Protein AF-A0A1I8EAC6-F1 (afdb_monomer)

Solvent-accessible surface area (backbone atoms only — not comparable to full-atom values): 8210 Å² total; per-residue (Å²): 141,76,78,56,63,66,52,52,52,52,51,48,53,52,52,52,51,50,54,52,50,51,52,50,53,50,51,53,51,52,50,52,52,48,52,54,55,50,47,58,54,52,52,52,50,52,54,49,52,52,50,50,53,50,51,51,51,52,53,51,53,49,52,51,49,50,54,53,50,52,52,53,52,50,52,51,51,52,53,50,52,51,51,53,50,51,53,51,49,52,54,49,51,55,48,42,69,60,68,48,80,52,76,68,47,57,49,40,67,65,32,39,95,89,78,60,55,73,53,74,62,26,55,55,43,52,52,49,52,52,49,30,52,52,51,52,55,50,50,54,53,60,54,53,64,74,68,60,131

pLDDT: mean 88.07, std 12.66, range [34.78, 98.38]

Nearest PDB structures (foldseek):
  8otz-assembly1_F2  TM=3.534E-01  e=2.112E+00  Bos taurus
  8i7r-assembly1_B1  TM=4.310E-01  e=5.306E+00  Mus musculus
  8iyj-assembly1_C1  TM=3.614E-01  e=9.353E+00  Mus musculus

Structure (mmCIF, N/CA/C/O backbone):
data_AF-A0A1I8EAC6-F1
#
_entry.id   AF-A0A1I8EAC6-F1
#
loop_
_atom_site.group_PDB
_atom_site.id
_atom_site.type_symbol
_atom_site.label_atom_id
_atom_site.label_alt_id
_atom_site.label_comp_id
_atom_site.label_asym_id
_atom_site.label_entity_id
_atom_site.label_seq_id
_atom_site.pdbx_PDB_ins_code
_atom_site.Cartn_x
_atom_site.Cartn_y
_atom_site.Cartn_z
_atom_site.occupancy
_atom_site.B_iso_or_equiv
_atom_site.auth_seq_id
_atom_site.auth_comp_id
_atom_site.auth_asym_id
_atom_site.auth_atom_id
_atom_site.pdbx_PDB_model_num
ATOM 1 N N . MET A 1 1 ? 54.436 7.623 -86.447 1.00 52.41 1 MET A N 1
ATOM 2 C CA . MET A 1 1 ? 54.793 6.657 -85.391 1.00 52.41 1 MET A CA 1
ATOM 3 C C . MET A 1 1 ? 54.535 7.329 -84.058 1.00 52.41 1 MET A C 1
ATOM 5 O O . MET A 1 1 ? 55.409 8.031 -83.577 1.00 52.41 1 MET A O 1
ATOM 9 N N . ASP A 1 2 ? 53.331 7.180 -83.513 1.00 59.56 2 ASP A N 1
ATOM 10 C CA . ASP A 1 2 ? 53.024 7.648 -82.159 1.00 59.56 2 ASP A CA 1
ATOM 11 C C . ASP A 1 2 ? 52.336 6.510 -81.399 1.00 59.56 2 ASP A C 1
ATOM 13 O O . ASP A 1 2 ? 51.117 6.417 -81.287 1.00 59.56 2 ASP A O 1
ATOM 17 N N . TYR A 1 3 ? 53.157 5.534 -81.012 1.00 60.34 3 TYR A N 1
ATOM 18 C CA . TYR A 1 3 ? 52.725 4.321 -80.312 1.00 60.34 3 TYR A CA 1
ATOM 19 C C . TYR A 1 3 ? 52.552 4.549 -78.801 1.00 60.34 3 TYR A C 1
ATOM 21 O O . TYR A 1 3 ? 52.011 3.693 -78.105 1.00 60.34 3 TYR A O 1
ATOM 29 N N . VAL A 1 4 ? 53.002 5.696 -78.284 1.00 68.62 4 VAL A N 1
ATOM 30 C CA . VAL A 1 4 ? 53.105 5.966 -76.844 1.00 68.62 4 VAL A CA 1
ATOM 31 C C . VAL A 1 4 ? 51.802 6.544 -76.292 1.00 68.62 4 VAL A C 1
ATOM 33 O O . VAL A 1 4 ? 51.333 6.099 -75.246 1.00 68.62 4 VAL A O 1
ATOM 36 N N . ALA A 1 5 ? 51.158 7.464 -77.014 1.00 73.00 5 ALA A N 1
ATOM 37 C CA . ALA A 1 5 ? 49.899 8.092 -76.604 1.00 73.00 5 ALA A CA 1
ATOM 38 C C . ALA A 1 5 ? 48.757 7.104 -76.250 1.00 73.00 5 ALA A C 1
ATOM 40 O O . ALA A 1 5 ? 48.173 7.239 -75.169 1.00 73.00 5 ALA A O 1
ATOM 41 N N . PRO A 1 6 ? 48.439 6.074 -77.065 1.00 73.50 6 PRO A N 1
ATOM 42 C CA . PRO A 1 6 ? 47.396 5.109 -76.704 1.00 73.50 6 PRO A CA 1
ATOM 43 C C . PRO A 1 6 ? 47.772 4.241 -75.493 1.00 73.50 6 PRO A C 1
ATOM 45 O O . PRO A 1 6 ? 46.891 3.819 -74.742 1.00 73.50 6 PRO A O 1
ATOM 48 N N . MET A 1 7 ? 49.065 3.999 -75.262 1.00 67.94 7 MET A N 1
ATOM 49 C CA . MET A 1 7 ? 49.547 3.229 -74.114 1.00 67.94 7 MET A CA 1
ATOM 50 C C . MET A 1 7 ? 49.450 4.040 -72.816 1.00 67.94 7 MET A C 1
ATOM 52 O O . MET A 1 7 ? 48.970 3.523 -71.810 1.00 67.94 7 MET A O 1
ATOM 56 N N . VAL A 1 8 ? 49.810 5.326 -72.857 1.00 73.81 8 VAL A N 1
ATOM 57 C CA . VAL A 1 8 ? 49.672 6.263 -71.729 1.00 73.81 8 VAL A CA 1
ATOM 58 C C . VAL A 1 8 ? 48.203 6.467 -71.358 1.00 73.81 8 VAL A C 1
ATOM 60 O O . VAL A 1 8 ? 47.866 6.412 -70.179 1.00 73.81 8 VAL A O 1
ATOM 63 N N . ASN A 1 9 ? 47.310 6.612 -72.342 1.00 75.06 9 ASN A N 1
ATOM 64 C CA . ASN A 1 9 ? 45.875 6.747 -72.082 1.00 75.06 9 ASN A CA 1
ATOM 65 C C . ASN A 1 9 ? 45.284 5.476 -71.445 1.00 75.06 9 ASN A C 1
ATOM 67 O O . ASN A 1 9 ? 44.533 5.544 -70.475 1.00 75.06 9 ASN A O 1
ATOM 71 N N . LYS A 1 10 ? 45.680 4.294 -71.936 1.00 70.81 10 LYS A N 1
ATOM 72 C CA . LYS A 1 10 ? 45.260 3.013 -71.353 1.00 70.81 10 LYS A CA 1
ATOM 73 C C . LYS A 1 10 ? 45.753 2.857 -69.910 1.00 70.81 10 LYS A C 1
ATOM 75 O O . LYS A 1 10 ? 44.978 2.447 -69.052 1.00 70.81 10 LYS A O 1
ATOM 80 N N . ILE A 1 11 ? 47.006 3.221 -69.627 1.00 74.25 11 ILE A N 1
ATOM 81 C CA . ILE A 1 11 ? 47.567 3.217 -68.267 1.00 74.25 11 ILE A CA 1
ATOM 82 C C . ILE A 1 11 ? 46.808 4.200 -67.359 1.00 74.25 11 ILE A C 1
ATOM 84 O O . ILE A 1 11 ? 46.436 3.819 -66.253 1.00 74.25 11 ILE A O 1
ATOM 88 N N . GLY A 1 12 ? 46.506 5.413 -67.833 1.00 78.50 12 GLY A N 1
ATOM 89 C CA . GLY A 1 12 ? 45.726 6.412 -67.092 1.00 78.50 12 GLY A CA 1
ATOM 90 C C . GLY A 1 12 ? 44.334 5.915 -66.692 1.00 78.50 12 GLY A C 1
ATOM 91 O O . GLY A 1 12 ? 43.986 5.961 -65.516 1.00 78.50 12 GLY A O 1
ATOM 92 N N . ILE A 1 13 ? 43.587 5.328 -67.634 1.00 77.00 13 ILE A N 1
ATOM 93 C CA . ILE A 1 13 ? 42.250 4.762 -67.376 1.00 77.00 13 ILE A CA 1
ATOM 94 C C . ILE A 1 13 ? 42.308 3.636 -66.331 1.00 77.00 13 ILE A C 1
ATOM 96 O O . ILE A 1 13 ? 41.446 3.544 -65.456 1.00 77.00 13 ILE A O 1
ATOM 100 N N . HIS A 1 14 ? 43.327 2.773 -66.391 1.00 79.69 14 HIS A N 1
ATOM 101 C CA . HIS A 1 14 ? 43.493 1.706 -65.403 1.00 79.69 14 HIS A CA 1
ATOM 102 C C . HIS A 1 14 ? 43.847 2.246 -64.008 1.00 79.69 14 HIS A C 1
ATOM 104 O O . HIS A 1 14 ? 43.336 1.722 -63.019 1.00 79.69 14 HIS A O 1
ATOM 110 N N . ILE A 1 15 ? 44.668 3.297 -63.918 1.00 85.88 15 ILE A N 1
ATOM 111 C CA . ILE A 1 15 ? 45.020 3.948 -62.646 1.00 85.88 15 ILE A CA 1
ATOM 112 C C . ILE A 1 15 ? 43.799 4.645 -62.032 1.00 85.88 15 ILE A C 1
ATOM 114 O O . ILE A 1 15 ? 43.536 4.475 -60.843 1.00 85.88 15 ILE A O 1
ATOM 118 N N . GLU A 1 16 ? 43.013 5.376 -62.824 1.00 85.81 16 GLU A N 1
ATOM 119 C CA . GLU A 1 16 ? 41.773 6.007 -62.353 1.00 85.81 16 GLU A CA 1
ATOM 120 C C . GLU A 1 16 ? 40.760 4.967 -61.862 1.00 85.81 16 GLU A C 1
ATOM 122 O O . GLU A 1 16 ? 40.180 5.123 -60.786 1.00 85.81 16 GLU A O 1
ATOM 127 N N . GLY A 1 17 ? 40.595 3.867 -62.604 1.00 86.88 17 GLY A N 1
ATOM 128 C CA . GLY A 1 17 ? 39.752 2.747 -62.191 1.00 86.88 17 GLY A CA 1
ATOM 129 C C . GLY A 1 17 ? 40.206 2.117 -60.871 1.00 86.88 17 GLY A C 1
ATOM 130 O O . GLY A 1 17 ? 39.375 1.854 -60.001 1.00 86.88 17 GLY A O 1
ATOM 131 N N . ALA A 1 18 ? 41.516 1.929 -60.687 1.00 90.00 18 ALA A N 1
ATOM 132 C CA . ALA A 1 18 ? 42.087 1.396 -59.451 1.00 90.00 18 ALA A CA 1
ATOM 133 C C . ALA A 1 18 ? 41.862 2.337 -58.254 1.00 90.00 18 ALA A C 1
ATOM 135 O O . ALA A 1 18 ? 41.398 1.893 -57.206 1.00 90.00 18 ALA A O 1
ATOM 136 N N . LEU A 1 19 ? 42.095 3.643 -58.420 1.00 92.44 19 LEU A N 1
ATOM 137 C CA . LEU A 1 19 ? 41.866 4.646 -57.371 1.00 92.44 19 LEU A CA 1
ATOM 138 C C . LEU A 1 19 ? 40.388 4.738 -56.966 1.00 92.44 19 LEU A C 1
ATOM 140 O O . LEU A 1 19 ? 40.068 4.867 -55.782 1.00 92.44 19 LEU A O 1
ATOM 144 N N . MET A 1 20 ? 39.472 4.652 -57.933 1.00 94.00 20 MET A N 1
ATOM 145 C CA . MET A 1 20 ? 38.034 4.639 -57.656 1.00 94.00 20 MET A CA 1
ATOM 146 C C . MET A 1 20 ? 37.618 3.382 -56.895 1.00 94.00 20 MET A C 1
ATOM 148 O O . MET A 1 20 ? 36.823 3.477 -55.957 1.00 94.00 20 MET A O 1
ATOM 152 N N . TYR A 1 21 ? 38.177 2.226 -57.256 1.00 95.00 21 TYR A N 1
ATOM 153 C CA . TYR A 1 21 ? 37.951 0.977 -56.537 1.00 95.00 21 TYR A CA 1
ATOM 154 C C . TYR A 1 21 ? 38.460 1.061 -55.089 1.00 95.00 21 TYR A C 1
ATOM 156 O O . TYR A 1 21 ? 37.701 0.783 -54.160 1.00 95.00 21 TYR A O 1
ATOM 164 N N . GLU A 1 22 ? 39.686 1.544 -54.868 1.00 95.56 22 GLU A N 1
ATOM 165 C CA . GLU A 1 22 ? 40.243 1.738 -53.521 1.00 95.56 22 GLU A CA 1
ATOM 166 C C . GLU A 1 22 ? 39.403 2.710 -52.678 1.00 95.56 22 GLU A C 1
ATOM 168 O O . GLU A 1 22 ? 39.138 2.465 -51.496 1.00 95.56 22 GLU A O 1
ATOM 173 N N . LEU A 1 23 ? 38.927 3.809 -53.275 1.00 95.81 23 LEU A N 1
ATOM 174 C CA . LEU A 1 23 ? 38.049 4.760 -52.595 1.00 95.81 23 LEU A CA 1
ATOM 175 C C . LEU A 1 23 ? 36.709 4.120 -52.211 1.00 95.81 23 LEU A C 1
ATOM 177 O O . LEU A 1 23 ? 36.207 4.357 -51.106 1.00 95.81 23 LEU A O 1
ATOM 181 N N . GLN A 1 24 ? 36.118 3.323 -53.104 1.00 94.94 24 GLN A N 1
ATOM 182 C CA . GLN A 1 24 ? 34.888 2.582 -52.828 1.00 94.94 24 GLN A CA 1
ATOM 183 C C . GLN A 1 24 ? 35.094 1.573 -51.699 1.00 94.94 24 GLN A C 1
ATOM 185 O O . GLN A 1 24 ? 34.296 1.541 -50.761 1.00 94.94 24 GLN A O 1
ATOM 190 N N . GLU A 1 25 ? 36.184 0.810 -51.731 1.00 97.00 25 GLU A N 1
ATOM 191 C CA . GLU A 1 25 ? 36.519 -0.158 -50.691 1.00 97.00 25 GLU A CA 1
ATOM 192 C C . GLU A 1 25 ? 36.707 0.529 -49.332 1.00 97.00 25 GLU A C 1
ATOM 194 O O . GLU A 1 25 ? 36.124 0.109 -48.325 1.00 97.00 25 GLU A O 1
ATOM 199 N N . ARG A 1 26 ? 37.414 1.664 -49.301 1.00 96.44 26 ARG A N 1
ATOM 200 C CA . ARG A 1 26 ? 37.597 2.465 -48.084 1.00 96.44 26 ARG A CA 1
ATOM 201 C C . ARG A 1 26 ? 36.275 3.009 -47.543 1.00 96.44 26 ARG A C 1
ATOM 203 O O . ARG A 1 26 ? 36.056 2.957 -46.333 1.00 96.44 26 ARG A O 1
ATOM 210 N N . LYS A 1 27 ? 35.377 3.492 -48.409 1.00 96.56 27 LYS A N 1
ATOM 211 C CA . LYS A 1 27 ? 34.028 3.940 -48.014 1.00 96.56 27 LYS A CA 1
ATOM 212 C C . LYS A 1 27 ? 33.200 2.799 -47.431 1.00 96.56 27 LYS A C 1
ATOM 214 O O . LYS A 1 27 ? 32.573 2.972 -46.388 1.00 96.56 27 LYS A O 1
ATOM 219 N N . VAL A 1 28 ? 33.215 1.627 -48.066 1.00 97.31 28 VAL A N 1
ATOM 220 C CA . VAL A 1 28 ? 32.502 0.441 -47.570 1.00 97.31 28 VAL A CA 1
ATOM 221 C C . VAL A 1 28 ? 33.051 0.014 -46.211 1.00 97.31 28 VAL A C 1
ATOM 223 O O . VAL A 1 28 ? 32.269 -0.273 -45.304 1.00 97.31 28 VAL A O 1
ATOM 226 N N . LYS A 1 29 ? 34.376 0.010 -46.036 1.00 97.44 29 LYS A N 1
ATOM 227 C CA . LYS A 1 29 ? 35.015 -0.313 -44.756 1.00 97.44 29 LYS A CA 1
ATOM 228 C C . LYS A 1 29 ? 34.607 0.671 -43.658 1.00 97.44 29 LYS A C 1
ATOM 230 O O . LYS A 1 29 ? 34.136 0.230 -42.612 1.00 97.44 29 LYS A O 1
ATOM 235 N N . ALA A 1 30 ? 34.693 1.975 -43.924 1.00 96.62 30 ALA A N 1
ATOM 236 C CA . ALA A 1 30 ? 34.298 3.014 -42.973 1.00 96.62 30 ALA A CA 1
ATOM 237 C C . ALA A 1 30 ? 32.816 2.900 -42.575 1.00 96.62 30 ALA A C 1
ATOM 239 O O . ALA A 1 30 ? 32.485 2.932 -41.392 1.00 96.62 30 ALA A O 1
ATOM 240 N N . ASN A 1 31 ? 31.919 2.672 -43.540 1.00 97.12 31 ASN A N 1
ATOM 241 C CA . ASN A 1 31 ? 30.497 2.478 -43.251 1.00 97.12 31 ASN A CA 1
ATOM 242 C C . ASN A 1 31 ? 30.233 1.210 -42.428 1.00 97.12 31 ASN A C 1
ATOM 244 O O . ASN A 1 31 ? 29.376 1.221 -41.546 1.00 97.12 31 ASN A O 1
ATOM 248 N N . ARG A 1 32 ? 30.963 0.113 -42.673 1.00 97.50 32 ARG A N 1
ATOM 249 C CA . ARG A 1 32 ? 30.849 -1.109 -41.858 1.00 97.50 32 ARG A CA 1
ATOM 250 C C . ARG A 1 32 ? 31.302 -0.873 -40.419 1.00 97.50 32 ARG A C 1
ATOM 252 O O . ARG A 1 32 ? 30.666 -1.387 -39.504 1.00 97.50 32 ARG A O 1
ATOM 259 N N . GLU A 1 33 ? 32.379 -0.123 -40.213 1.00 97.12 33 GLU A N 1
ATOM 260 C CA . GLU A 1 33 ? 32.854 0.252 -38.876 1.00 97.12 33 GLU A CA 1
ATOM 261 C C . GLU A 1 33 ? 31.843 1.157 -38.162 1.00 97.12 33 GLU A C 1
ATOM 263 O O . GLU A 1 33 ? 31.487 0.884 -37.015 1.00 97.12 33 GLU A O 1
ATOM 268 N N . TYR A 1 34 ? 31.286 2.145 -38.868 1.00 97.38 34 TYR A N 1
ATOM 269 C CA . TYR A 1 34 ? 30.214 2.994 -38.350 1.00 97.38 34 TYR A CA 1
ATOM 270 C C . TYR A 1 34 ? 28.985 2.180 -37.929 1.00 97.38 34 TYR A C 1
ATOM 272 O O . TYR A 1 34 ? 28.509 2.327 -36.808 1.00 97.38 34 TYR A O 1
ATOM 280 N N . LEU A 1 35 ? 28.497 1.275 -38.784 1.00 97.69 35 LEU A N 1
ATOM 281 C CA . LEU A 1 35 ? 27.332 0.441 -38.470 1.00 97.69 35 LEU A CA 1
ATOM 282 C C . LEU A 1 35 ? 27.577 -0.469 -37.263 1.00 97.69 35 LEU A C 1
ATOM 284 O O . LEU A 1 35 ? 26.668 -0.674 -36.462 1.00 97.69 35 LEU A O 1
ATOM 288 N N . LYS A 1 36 ? 28.798 -0.995 -37.099 1.00 97.44 36 LYS A N 1
ATOM 289 C CA . LYS A 1 36 ? 29.167 -1.771 -35.906 1.00 97.44 36 LYS A CA 1
ATOM 290 C C . LYS A 1 36 ? 29.103 -0.915 -34.644 1.00 97.44 36 LYS A C 1
ATOM 292 O O . LYS A 1 36 ? 28.495 -1.340 -33.669 1.00 97.44 36 LYS A O 1
ATOM 297 N N . ALA A 1 37 ? 29.688 0.282 -34.669 1.00 96.56 37 ALA A N 1
ATOM 298 C CA . ALA A 1 37 ? 29.656 1.195 -33.529 1.00 96.56 37 ALA A CA 1
ATOM 299 C C . ALA A 1 37 ? 28.224 1.648 -33.202 1.00 96.56 37 ALA A C 1
ATOM 301 O O . ALA A 1 37 ? 27.813 1.621 -32.045 1.00 96.56 37 ALA A O 1
ATOM 302 N N . PHE A 1 38 ? 27.437 1.991 -34.223 1.00 97.31 38 PHE A N 1
ATOM 303 C CA . PHE A 1 38 ? 26.043 2.391 -34.058 1.00 97.31 38 PHE A CA 1
ATOM 304 C C . PHE A 1 38 ? 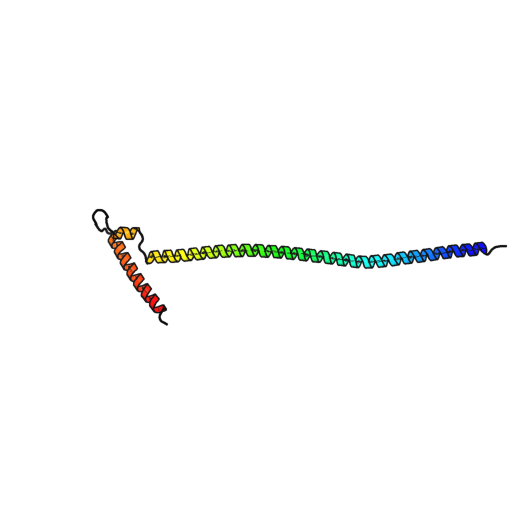25.191 1.270 -33.457 1.00 97.31 38 PHE A C 1
ATOM 306 O O . PHE A 1 38 ? 24.353 1.530 -32.598 1.00 97.31 38 PHE A O 1
ATOM 313 N N . ARG A 1 39 ? 25.437 0.015 -33.851 1.00 98.06 39 ARG A N 1
ATOM 314 C CA . ARG A 1 39 ? 24.741 -1.138 -33.275 1.00 98.06 39 ARG A CA 1
ATOM 315 C C . ARG A 1 39 ? 24.993 -1.269 -31.773 1.00 98.06 39 ARG A C 1
ATOM 317 O O . ARG A 1 39 ? 24.036 -1.448 -31.039 1.00 98.06 39 ARG A O 1
ATOM 324 N N . LEU A 1 40 ? 26.230 -1.077 -31.310 1.00 97.62 40 LEU A N 1
ATOM 325 C CA . LEU A 1 40 ? 26.538 -1.095 -29.873 1.00 97.62 40 LEU A CA 1
ATOM 326 C C . LEU A 1 40 ? 25.756 -0.024 -29.101 1.00 97.62 40 LEU A C 1
ATOM 328 O O . LEU A 1 40 ? 25.252 -0.286 -28.012 1.00 97.62 40 LEU A O 1
ATOM 332 N N . VAL A 1 41 ? 25.630 1.176 -29.673 1.00 97.81 41 VAL A N 1
ATOM 333 C CA . VAL A 1 41 ? 24.833 2.255 -29.072 1.00 97.81 41 VAL A CA 1
ATOM 334 C C . VAL A 1 41 ? 23.349 1.890 -29.059 1.00 97.81 41 VAL A C 1
ATOM 336 O O . VAL A 1 41 ? 22.686 2.080 -28.044 1.00 97.81 41 VAL A O 1
ATOM 339 N N . SER A 1 42 ? 22.831 1.339 -30.159 1.00 97.75 42 SER A N 1
ATOM 340 C CA . SER A 1 42 ? 21.442 0.879 -30.251 1.00 97.75 42 SER A CA 1
ATOM 341 C C . SER A 1 42 ? 21.128 -0.185 -29.199 1.00 97.75 42 SER A C 1
ATOM 343 O O . SER A 1 42 ? 20.111 -0.076 -28.517 1.00 97.75 42 SER A O 1
ATOM 345 N N . ASP A 1 43 ? 22.004 -1.175 -29.043 1.00 98.25 43 ASP A N 1
ATOM 346 C CA . ASP A 1 43 ? 21.839 -2.261 -28.075 1.00 98.25 43 ASP A CA 1
ATOM 347 C C . ASP A 1 43 ? 21.835 -1.700 -26.639 1.00 98.25 43 ASP A C 1
ATOM 349 O O . ASP A 1 43 ? 20.945 -2.008 -25.849 1.00 98.25 43 ASP A O 1
ATOM 353 N N . LEU A 1 44 ? 22.746 -0.768 -26.322 1.00 98.00 44 LEU A N 1
ATOM 354 C CA . LEU A 1 44 ? 22.788 -0.105 -25.013 1.00 98.00 44 LEU A CA 1
ATOM 355 C C . LEU A 1 44 ? 21.511 0.697 -24.716 1.00 98.00 44 LEU A C 1
ATOM 357 O O . LEU A 1 44 ? 21.010 0.684 -23.590 1.00 98.00 44 LEU A O 1
ATOM 361 N N . VAL A 1 45 ? 20.978 1.407 -25.714 1.00 98.25 45 VAL A N 1
ATOM 362 C CA . VAL A 1 45 ? 19.726 2.164 -25.571 1.00 98.25 45 VAL A CA 1
ATOM 363 C C . VAL A 1 45 ? 18.548 1.216 -25.346 1.00 98.25 45 VAL A C 1
ATOM 365 O O . VAL A 1 45 ? 17.718 1.486 -24.478 1.00 98.25 45 VAL A O 1
ATOM 368 N N . GLN A 1 46 ? 18.480 0.098 -26.070 1.00 98.25 46 GLN A N 1
ATOM 369 C CA . GLN A 1 46 ? 17.435 -0.912 -25.877 1.00 98.25 46 GLN A CA 1
ATOM 370 C C . GLN A 1 46 ? 17.492 -1.527 -24.474 1.00 98.25 46 GLN A C 1
ATOM 372 O O . GLN A 1 46 ? 16.461 -1.603 -23.802 1.00 98.25 46 GLN A O 1
ATOM 377 N N . ASP A 1 47 ? 18.685 -1.872 -23.992 1.00 98.38 47 ASP A N 1
ATOM 378 C CA . ASP A 1 47 ? 18.890 -2.385 -22.636 1.00 98.38 47 ASP A CA 1
ATOM 379 C C . ASP A 1 47 ? 18.474 -1.370 -21.568 1.00 98.38 47 ASP A C 1
ATOM 381 O O . ASP A 1 47 ? 17.843 -1.721 -20.565 1.00 98.38 47 ASP A O 1
ATOM 385 N N . PHE A 1 48 ? 18.799 -0.093 -21.775 1.00 98.12 48 PHE A N 1
ATOM 386 C CA . PHE A 1 48 ? 18.392 0.973 -20.869 1.00 98.12 48 PHE A CA 1
ATOM 387 C C . PHE A 1 48 ? 16.869 1.121 -20.819 1.00 98.12 48 PHE A C 1
ATOM 389 O O . PHE A 1 48 ? 16.293 1.158 -19.730 1.00 98.12 48 PHE A O 1
ATOM 396 N N . VAL A 1 49 ? 16.202 1.137 -21.976 1.00 98.06 49 VAL A N 1
ATOM 397 C CA . VAL A 1 49 ? 14.735 1.192 -22.056 1.00 98.06 49 VAL A CA 1
ATOM 398 C C . VAL A 1 49 ? 14.113 0.000 -21.330 1.00 98.06 49 VAL A C 1
ATOM 400 O O . VAL A 1 49 ? 13.215 0.193 -20.509 1.00 98.06 49 VAL A O 1
ATOM 403 N N . ALA A 1 50 ? 14.625 -1.214 -21.546 1.00 98.31 50 ALA A N 1
ATOM 404 C CA . ALA A 1 50 ? 14.139 -2.410 -20.863 1.00 98.31 50 ALA A CA 1
ATOM 405 C C . ALA A 1 50 ? 14.264 -2.292 -19.333 1.00 98.31 50 ALA A C 1
ATOM 407 O O . ALA A 1 50 ? 13.311 -2.586 -18.607 1.00 98.31 50 ALA A O 1
ATOM 408 N N . LYS A 1 51 ? 15.402 -1.795 -18.830 1.00 98.19 51 LYS A N 1
ATOM 409 C CA . LYS A 1 51 ? 15.613 -1.557 -17.392 1.00 98.19 51 LYS A CA 1
ATOM 410 C C . LYS A 1 51 ? 14.656 -0.504 -16.832 1.00 98.19 51 LYS A C 1
ATOM 412 O O . LYS A 1 51 ? 14.101 -0.709 -15.756 1.00 98.19 51 LYS A O 1
ATOM 417 N N . VAL A 1 52 ? 14.426 0.600 -17.545 1.00 98.38 52 VAL A N 1
ATOM 418 C CA . VAL A 1 52 ? 13.475 1.644 -17.122 1.00 98.38 52 VAL A CA 1
ATOM 419 C C . VAL A 1 52 ? 12.049 1.096 -17.068 1.00 98.38 52 VAL A C 1
ATOM 421 O O . VAL A 1 52 ? 11.334 1.355 -16.100 1.00 98.38 52 VAL A O 1
ATOM 424 N N . MET A 1 53 ? 11.639 0.289 -18.050 1.00 98.19 53 MET A N 1
ATOM 425 C CA . MET A 1 53 ? 10.320 -0.353 -18.045 1.00 98.19 53 MET A CA 1
ATOM 426 C C . MET A 1 53 ? 10.161 -1.324 -16.869 1.00 98.19 53 MET A C 1
ATOM 428 O O . MET A 1 53 ? 9.126 -1.307 -16.201 1.00 98.19 53 MET A O 1
ATOM 432 N N . GLN A 1 54 ? 11.191 -2.121 -16.564 1.00 98.31 54 GLN A N 1
ATOM 433 C CA . GLN A 1 54 ? 11.196 -2.997 -15.388 1.00 98.31 54 GLN A CA 1
ATOM 434 C C . GLN A 1 54 ? 11.095 -2.203 -14.083 1.00 98.31 54 GLN A C 1
ATOM 436 O O . GLN A 1 54 ? 10.278 -2.539 -13.227 1.00 98.31 54 GLN A O 1
ATOM 441 N N . LEU A 1 55 ? 11.872 -1.126 -13.937 1.00 97.94 55 LEU A N 1
ATOM 442 C CA . LEU A 1 55 ? 11.802 -0.249 -12.766 1.00 97.94 55 LEU A CA 1
ATOM 443 C C . LEU A 1 55 ? 10.409 0.354 -12.602 1.00 97.94 55 LEU A C 1
ATOM 445 O O . LEU A 1 55 ? 9.863 0.334 -11.502 1.00 97.94 55 LEU A O 1
ATOM 449 N N . ASN A 1 56 ? 9.804 0.835 -13.688 1.00 97.94 56 ASN A N 1
ATOM 450 C CA . ASN A 1 56 ? 8.449 1.368 -13.650 1.00 97.94 56 ASN A CA 1
ATOM 451 C C . ASN A 1 56 ? 7.431 0.306 -13.197 1.00 97.94 56 ASN A C 1
ATOM 453 O O . ASN A 1 56 ? 6.603 0.592 -12.336 1.00 97.94 56 ASN A O 1
ATOM 457 N N . SER A 1 57 ? 7.532 -0.926 -13.706 1.00 98.06 57 SER A N 1
ATOM 458 C CA . SER A 1 57 ? 6.679 -2.040 -13.268 1.00 98.06 57 SER A CA 1
ATOM 459 C C . SER A 1 57 ? 6.834 -2.325 -11.772 1.00 98.06 57 SER A C 1
ATOM 461 O O . SER A 1 57 ? 5.841 -2.443 -11.060 1.00 98.06 57 SER A O 1
ATOM 463 N N . ILE A 1 58 ? 8.071 -2.377 -11.269 1.00 97.94 58 ILE A N 1
ATOM 464 C CA . ILE A 1 58 ? 8.349 -2.613 -9.844 1.00 97.94 58 ILE A CA 1
ATOM 465 C C . ILE A 1 58 ? 7.776 -1.480 -8.983 1.00 97.94 58 ILE A C 1
ATOM 467 O O . ILE A 1 58 ? 7.171 -1.739 -7.942 1.00 97.94 58 ILE A O 1
ATOM 471 N N . CYS A 1 59 ? 7.938 -0.226 -9.408 1.00 98.12 59 CYS A N 1
ATOM 472 C CA . CYS A 1 59 ? 7.379 0.929 -8.710 1.00 98.12 59 CYS A CA 1
ATOM 473 C C . CYS A 1 59 ? 5.846 0.878 -8.657 1.00 98.12 59 CYS A C 1
ATOM 475 O O . CYS A 1 59 ? 5.268 1.145 -7.603 1.00 98.12 59 CYS A O 1
ATOM 477 N N . GLN A 1 60 ? 5.187 0.493 -9.753 1.00 98.25 60 GLN A N 1
ATOM 478 C CA . GLN A 1 60 ? 3.732 0.319 -9.794 1.00 98.25 60 GLN A CA 1
ATOM 479 C C . GLN A 1 60 ? 3.270 -0.798 -8.851 1.00 98.25 60 GLN A C 1
ATOM 481 O O . GLN A 1 60 ? 2.358 -0.590 -8.049 1.00 98.25 60 GLN A O 1
ATOM 486 N N . ASP A 1 61 ? 3.942 -1.949 -8.863 1.00 98.25 61 ASP A N 1
ATOM 487 C CA . ASP A 1 61 ? 3.642 -3.057 -7.952 1.00 98.25 61 ASP A CA 1
ATOM 488 C C . ASP A 1 61 ? 3.815 -2.657 -6.486 1.00 98.25 61 ASP A C 1
ATOM 490 O O . ASP A 1 61 ? 3.005 -3.015 -5.625 1.00 98.25 61 ASP A O 1
ATOM 494 N N . MET A 1 62 ? 4.865 -1.894 -6.184 1.00 97.69 62 MET A N 1
ATOM 495 C CA . MET A 1 62 ? 5.132 -1.404 -4.837 1.00 97.69 62 MET A CA 1
ATOM 496 C C . MET A 1 62 ? 4.062 -0.411 -4.381 1.00 97.69 62 MET A C 1
ATOM 498 O O . MET A 1 62 ? 3.549 -0.546 -3.270 1.00 97.69 62 MET A O 1
ATOM 502 N N . ALA A 1 63 ? 3.667 0.528 -5.243 1.00 98.00 63 ALA A N 1
ATOM 503 C CA . ALA A 1 63 ? 2.584 1.466 -4.966 1.00 98.00 63 ALA A CA 1
ATOM 504 C C . ALA A 1 63 ? 1.262 0.730 -4.687 1.00 98.00 63 ALA A C 1
ATOM 506 O O . ALA A 1 63 ? 0.593 1.010 -3.689 1.00 98.00 63 ALA A O 1
ATOM 507 N N . ASN A 1 64 ? 0.937 -0.282 -5.496 1.00 98.06 64 ASN A N 1
ATOM 508 C CA . ASN A 1 64 ? -0.250 -1.118 -5.309 1.00 98.06 64 ASN A CA 1
ATOM 509 C C . ASN A 1 64 ? -0.215 -1.875 -3.973 1.00 98.06 64 ASN A C 1
ATOM 511 O O . ASN A 1 64 ? -1.205 -1.896 -3.237 1.00 98.06 64 ASN A O 1
ATOM 515 N N . LYS A 1 65 ? 0.935 -2.460 -3.612 1.00 98.06 65 LYS A N 1
ATOM 516 C CA . LYS A 1 65 ? 1.118 -3.150 -2.324 1.00 98.06 65 LYS A CA 1
ATOM 517 C C . LYS A 1 65 ? 0.968 -2.203 -1.138 1.00 98.06 65 LYS A C 1
ATOM 519 O O . LYS A 1 65 ? 0.294 -2.561 -0.174 1.00 98.06 65 LYS A O 1
ATOM 524 N N . ILE A 1 66 ? 1.552 -1.006 -1.207 1.00 98.06 66 ILE A N 1
ATOM 525 C CA . ILE A 1 66 ? 1.419 0.019 -0.163 1.00 98.06 66 ILE A CA 1
ATOM 526 C C . ILE A 1 66 ? -0.0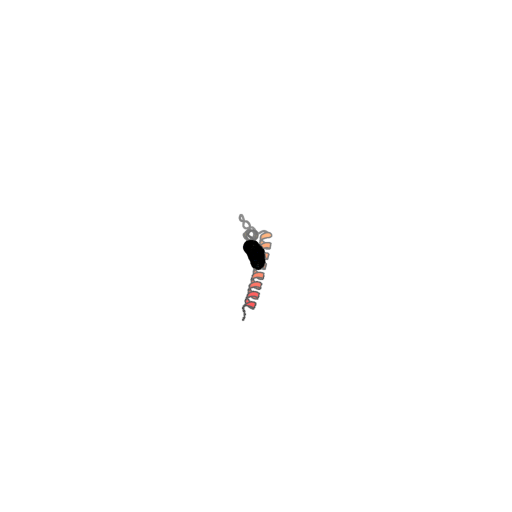50 0.404 0.009 1.00 98.06 66 ILE A C 1
ATOM 528 O O . ILE A 1 66 ? -0.551 0.395 1.133 1.00 98.06 66 ILE A O 1
ATOM 532 N N . GLN A 1 67 ? -0.760 0.677 -1.087 1.00 97.88 67 GLN A N 1
ATOM 533 C CA . GLN A 1 67 ? -2.171 1.057 -1.039 1.00 97.88 67 GLN A CA 1
ATOM 534 C C . GLN A 1 67 ? -3.046 -0.062 -0.456 1.00 97.88 67 GLN A C 1
ATOM 536 O O . GLN A 1 67 ? -3.870 0.189 0.423 1.00 97.88 67 GLN A O 1
ATOM 541 N N . SER A 1 68 ? -2.823 -1.310 -0.880 1.00 97.88 68 SER A N 1
ATOM 542 C CA . SER A 1 68 ? -3.507 -2.483 -0.324 1.00 97.88 68 SER A CA 1
ATOM 543 C C . SER A 1 68 ? -3.228 -2.646 1.172 1.00 97.88 68 SER A C 1
ATOM 545 O O . SER A 1 68 ? -4.151 -2.862 1.954 1.00 97.88 68 SER A O 1
ATOM 547 N N . ASN A 1 69 ? -1.967 -2.549 1.598 1.00 97.56 69 ASN A N 1
ATOM 548 C CA . ASN A 1 69 ? -1.616 -2.688 3.011 1.00 97.56 69 ASN A CA 1
ATOM 549 C C . ASN A 1 69 ? -2.203 -1.558 3.853 1.00 97.56 69 ASN A C 1
ATOM 551 O O . ASN A 1 69 ? -2.718 -1.827 4.931 1.00 97.56 69 ASN A O 1
ATOM 555 N N . LYS A 1 70 ? -2.207 -0.321 3.350 1.00 97.69 70 LYS A N 1
ATOM 556 C CA . LYS A 1 70 ? -2.857 0.808 4.020 1.00 97.69 70 LYS A CA 1
ATOM 557 C C . LYS A 1 70 ? -4.346 0.538 4.248 1.00 97.69 70 LYS A C 1
ATOM 559 O O . LYS A 1 70 ? -4.819 0.714 5.367 1.00 97.69 70 LYS A O 1
ATOM 564 N N . ALA A 1 71 ? -5.057 0.059 3.225 1.00 96.81 71 ALA A N 1
ATOM 565 C CA . ALA A 1 71 ? -6.472 -0.288 3.338 1.00 96.81 71 ALA A CA 1
ATOM 566 C C . ALA A 1 71 ? -6.713 -1.413 4.361 1.00 96.81 71 ALA A C 1
ATOM 568 O O . ALA A 1 71 ? -7.583 -1.286 5.221 1.00 96.81 71 ALA A O 1
ATOM 569 N N . LYS A 1 72 ? -5.901 -2.479 4.326 1.00 97.06 72 LYS A N 1
ATOM 570 C CA . LYS A 1 72 ? -5.987 -3.592 5.288 1.00 97.06 72 LYS A CA 1
ATOM 571 C C . LYS A 1 72 ? -5.715 -3.143 6.724 1.00 97.06 72 LYS A C 1
ATOM 573 O O . LYS A 1 72 ? -6.454 -3.519 7.627 1.00 97.06 72 LYS A O 1
ATOM 578 N N . THR A 1 73 ? -4.686 -2.326 6.941 1.00 97.25 73 THR A N 1
ATOM 579 C CA . THR A 1 73 ? -4.365 -1.785 8.269 1.00 97.25 73 THR A CA 1
ATOM 580 C C . THR A 1 73 ? -5.487 -0.891 8.783 1.00 97.25 73 THR A C 1
ATOM 582 O O . THR A 1 73 ? -5.846 -0.982 9.952 1.00 97.25 73 THR A O 1
ATOM 585 N N . GLN A 1 74 ? -6.077 -0.057 7.923 1.00 97.62 74 GLN A N 1
ATOM 586 C CA . GLN A 1 74 ? -7.201 0.796 8.302 1.00 97.62 74 GLN A CA 1
ATOM 587 C C . GLN A 1 74 ? -8.439 -0.022 8.701 1.00 97.62 74 GLN A C 1
ATOM 589 O O . GLN A 1 74 ? -9.041 0.271 9.732 1.00 97.62 74 GLN A O 1
ATOM 594 N N . ASP A 1 75 ? -8.789 -1.064 7.938 1.00 97.31 75 ASP A N 1
ATOM 595 C CA . ASP A 1 75 ? -9.882 -1.985 8.288 1.00 97.31 75 ASP A CA 1
ATOM 596 C C . ASP A 1 75 ? -9.615 -2.687 9.629 1.00 97.31 75 ASP A C 1
ATOM 598 O O . ASP A 1 75 ? -10.473 -2.714 10.511 1.00 97.31 75 ASP A O 1
ATOM 602 N N . LEU A 1 76 ? -8.392 -3.181 9.839 1.00 97.75 76 LEU A N 1
ATOM 603 C CA . LEU A 1 76 ? -8.009 -3.848 11.082 1.00 97.75 76 LEU A CA 1
ATOM 604 C C . LEU A 1 76 ? -8.062 -2.906 12.294 1.00 97.75 76 LEU A C 1
ATOM 606 O O . LEU A 1 76 ? -8.538 -3.308 13.358 1.00 97.75 76 LEU A O 1
ATOM 610 N N . LEU A 1 77 ? -7.627 -1.651 12.143 1.00 97.75 77 LEU A N 1
ATOM 611 C CA . LEU A 1 77 ? -7.747 -0.629 13.186 1.00 97.75 77 LEU A CA 1
ATOM 612 C C . LEU A 1 77 ? -9.213 -0.335 13.517 1.00 97.75 77 LEU A C 1
ATOM 614 O O . LEU A 1 77 ? -9.567 -0.306 14.694 1.00 97.75 77 LEU A O 1
ATOM 618 N N . ALA A 1 78 ? -10.071 -0.178 12.505 1.00 97.38 78 ALA A N 1
ATOM 619 C CA . ALA A 1 78 ? -11.499 0.066 12.705 1.00 97.38 78 ALA A CA 1
ATOM 620 C C . ALA A 1 78 ? -12.175 -1.096 13.452 1.00 97.38 78 ALA A C 1
ATOM 622 O O . ALA A 1 78 ? -12.875 -0.873 14.440 1.00 97.38 78 ALA A O 1
ATOM 623 N N . ARG A 1 79 ? -11.900 -2.342 13.046 1.00 96.38 79 ARG A N 1
ATOM 624 C CA . ARG A 1 79 ? -12.411 -3.547 13.724 1.00 96.38 79 ARG A CA 1
ATOM 625 C C . ARG A 1 79 ? -11.909 -3.661 15.158 1.00 96.38 79 ARG A C 1
ATOM 627 O O . ARG A 1 79 ? -12.679 -3.997 16.051 1.00 96.38 79 ARG A O 1
ATOM 634 N N . THR A 1 80 ? -10.633 -3.364 15.389 1.00 96.62 80 THR A N 1
ATOM 635 C CA . THR A 1 80 ? -10.040 -3.420 16.732 1.00 96.62 80 THR A CA 1
ATOM 636 C C . THR A 1 80 ? -10.656 -2.365 17.646 1.00 96.62 80 THR A C 1
ATOM 638 O O . THR A 1 80 ? -10.981 -2.671 18.791 1.00 96.62 80 THR A O 1
ATOM 641 N N . ALA A 1 81 ? -10.868 -1.144 17.147 1.00 96.44 81 ALA A N 1
ATOM 642 C CA . ALA A 1 81 ? -11.524 -0.080 17.900 1.00 96.44 81 ALA A CA 1
ATOM 643 C C . ALA A 1 81 ? -12.977 -0.444 18.249 1.00 96.44 81 ALA A C 1
ATOM 645 O O . ALA A 1 81 ? -13.384 -0.284 19.399 1.00 96.44 81 ALA A O 1
ATOM 646 N N . ALA A 1 82 ? -13.728 -1.000 17.291 1.00 96.75 82 ALA A N 1
ATOM 647 C CA . ALA A 1 82 ? -15.088 -1.481 17.523 1.00 96.75 82 ALA A CA 1
ATOM 648 C C . ALA A 1 82 ? -15.125 -2.577 18.600 1.00 96.75 82 ALA A C 1
ATOM 650 O O . ALA A 1 82 ? -15.879 -2.463 19.563 1.00 96.75 82 ALA A O 1
ATOM 651 N N . LEU A 1 83 ? -14.241 -3.575 18.503 1.00 97.00 83 LEU A N 1
ATOM 652 C CA . LEU A 1 83 ? -14.157 -4.670 19.471 1.00 97.00 83 LEU A CA 1
ATOM 653 C C . LEU A 1 83 ? -13.738 -4.189 20.868 1.00 97.00 83 LEU A C 1
ATOM 655 O O . LEU A 1 83 ? -14.230 -4.690 21.875 1.00 97.00 83 LEU A O 1
ATOM 659 N N . GLN A 1 84 ? -12.824 -3.218 20.959 1.00 95.94 84 GLN A N 1
ATOM 660 C CA . GLN A 1 84 ? -12.471 -2.617 22.246 1.00 95.94 84 GLN A CA 1
ATOM 661 C C . GLN A 1 84 ? -13.653 -1.878 22.867 1.00 95.94 84 GLN A C 1
ATOM 663 O O . GLN A 1 84 ? -13.835 -1.953 24.080 1.00 95.94 84 GLN A O 1
ATOM 668 N N . ASN A 1 85 ? -14.446 -1.175 22.058 1.00 95.38 85 ASN A N 1
ATOM 669 C CA . ASN A 1 85 ? -15.629 -0.484 22.549 1.00 95.38 85 ASN A CA 1
ATOM 670 C C . ASN A 1 85 ? -16.699 -1.473 23.030 1.00 95.38 85 ASN A C 1
ATOM 672 O O . ASN A 1 85 ? -17.232 -1.307 24.120 1.00 95.38 85 ASN A O 1
ATOM 676 N N . GLU A 1 86 ? -16.940 -2.541 22.272 1.00 96.19 86 GLU A N 1
ATOM 677 C CA . GLU A 1 86 ? -17.855 -3.619 22.656 1.00 96.19 86 GLU A CA 1
ATOM 678 C C . GLU A 1 86 ? -17.426 -4.282 23.971 1.00 96.19 86 GLU A C 1
ATOM 680 O O . GLU A 1 86 ? -18.225 -4.402 24.893 1.00 96.19 86 GLU A O 1
ATOM 685 N N . LYS A 1 87 ? -16.139 -4.622 24.119 1.00 95.00 87 LYS A N 1
ATOM 686 C CA . LYS A 1 87 ? -15.612 -5.184 25.373 1.00 95.00 87 LYS A CA 1
ATOM 687 C C . LYS A 1 87 ? -15.788 -4.248 26.564 1.00 95.00 87 LYS A C 1
ATOM 689 O O . LYS A 1 87 ? -16.094 -4.718 27.656 1.00 95.00 87 LYS A O 1
ATOM 694 N N . LYS A 1 88 ? -15.574 -2.943 26.371 1.00 94.62 88 LYS A N 1
ATOM 695 C CA . LYS A 1 88 ? -15.820 -1.947 27.421 1.00 94.62 88 LYS A CA 1
ATOM 696 C C . LYS A 1 88 ? -17.296 -1.904 27.792 1.00 94.62 88 LYS A C 1
ATOM 698 O O . LYS A 1 88 ? -17.591 -1.900 28.978 1.00 94.62 88 LYS A O 1
ATOM 703 N N . GLN A 1 89 ? -18.191 -1.911 26.805 1.00 94.25 89 GLN A N 1
ATOM 704 C CA . GLN A 1 89 ? -19.628 -1.897 27.056 1.00 94.25 89 GLN A CA 1
ATOM 705 C C . GLN A 1 89 ? -20.067 -3.142 27.828 1.00 94.25 89 GLN A C 1
ATOM 707 O O . GLN A 1 89 ? -20.707 -3.000 28.857 1.00 94.25 89 GLN A O 1
ATOM 712 N N . ILE A 1 90 ? -19.617 -4.333 27.423 1.00 94.94 90 ILE A N 1
ATOM 713 C CA . ILE A 1 90 ? -19.907 -5.584 28.140 1.00 94.94 90 ILE A CA 1
ATOM 714 C C . ILE A 1 90 ? -19.411 -5.518 29.589 1.00 94.94 90 ILE A C 1
ATOM 716 O O . ILE A 1 90 ? -20.128 -5.915 30.498 1.00 94.94 90 ILE A O 1
ATOM 720 N N . ALA A 1 91 ? -18.201 -5.001 29.823 1.00 93.50 91 ALA A N 1
ATOM 721 C CA . ALA A 1 91 ? -17.669 -4.863 31.178 1.00 93.50 91 ALA A CA 1
ATOM 722 C C . ALA A 1 91 ? -18.469 -3.859 32.028 1.00 93.50 91 ALA A C 1
ATOM 724 O O . ALA A 1 91 ? -18.642 -4.075 33.224 1.00 93.50 91 ALA A O 1
ATOM 725 N N . ILE A 1 92 ? -18.956 -2.771 31.422 1.00 92.69 92 ILE A N 1
ATOM 726 C CA . ILE A 1 92 ? -19.832 -1.797 32.087 1.00 92.69 92 ILE A CA 1
ATOM 727 C C . ILE A 1 92 ? -21.188 -2.433 32.396 1.00 92.69 92 ILE A C 1
ATOM 729 O O . ILE A 1 92 ? -21.667 -2.291 33.515 1.00 92.69 92 ILE A O 1
ATOM 733 N N . ASP A 1 93 ? -21.784 -3.144 31.443 1.00 91.31 93 ASP A N 1
ATOM 734 C CA . ASP A 1 93 ? -23.092 -3.781 31.602 1.00 91.31 93 ASP A CA 1
ATOM 735 C C . ASP A 1 93 ? -23.045 -4.867 32.687 1.00 91.31 93 ASP A C 1
ATOM 737 O O . ASP A 1 93 ? -23.908 -4.898 33.563 1.00 91.31 93 ASP A O 1
ATOM 741 N N . ASP A 1 94 ? -21.998 -5.699 32.697 1.00 91.19 94 ASP A N 1
ATOM 742 C CA . ASP A 1 94 ? -21.763 -6.705 33.740 1.00 91.19 94 ASP A CA 1
ATOM 743 C C . ASP A 1 94 ? -21.593 -6.040 35.116 1.00 91.19 94 ASP A C 1
ATOM 745 O O . ASP A 1 94 ? -22.239 -6.434 36.089 1.00 91.19 94 ASP A O 1
ATOM 749 N N . PHE A 1 95 ? -20.815 -4.953 35.190 1.00 91.50 95 PHE A N 1
ATOM 750 C CA . PHE A 1 95 ? -20.647 -4.184 36.422 1.00 91.50 95 PHE A CA 1
ATOM 751 C C . PHE A 1 95 ? -21.971 -3.578 36.913 1.00 91.50 95 PHE A C 1
ATOM 753 O O . PHE A 1 95 ? -22.326 -3.734 38.080 1.00 91.50 95 PHE A O 1
ATOM 760 N N . LEU A 1 96 ? -22.734 -2.913 36.043 1.00 90.38 96 LEU A N 1
ATOM 761 C CA . LEU A 1 96 ? -24.011 -2.302 36.413 1.00 90.38 96 LEU A CA 1
ATOM 762 C C . LEU A 1 96 ? -25.042 -3.350 36.829 1.00 90.38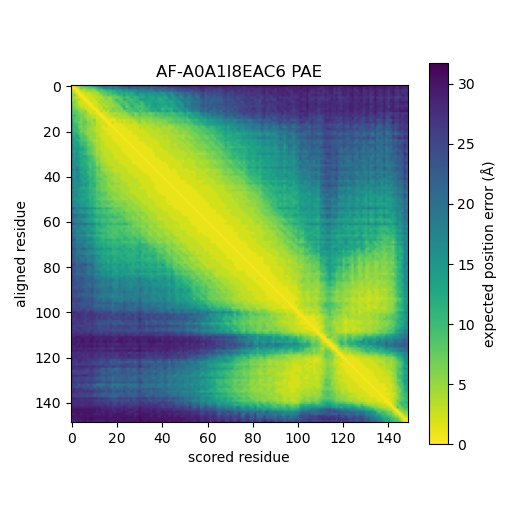 96 LEU A C 1
ATOM 764 O O . LEU A 1 96 ? -25.747 -3.127 37.807 1.00 90.38 96 LEU A O 1
ATOM 768 N N . SER A 1 97 ? -2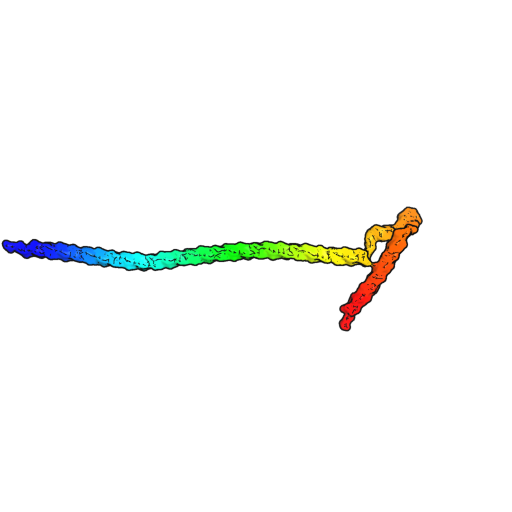5.086 -4.504 36.160 1.00 87.31 97 SER A N 1
ATOM 769 C CA . SER A 1 97 ? -25.999 -5.594 36.521 1.00 87.31 97 SER A CA 1
ATOM 770 C C . SER A 1 97 ? -25.762 -6.132 37.934 1.00 87.31 97 SER A C 1
ATOM 772 O O . SER A 1 97 ? -26.691 -6.605 38.581 1.00 87.31 97 SER A O 1
ATOM 774 N N . ARG A 1 98 ? -24.518 -6.047 38.420 1.00 87.19 98 ARG A N 1
ATOM 775 C CA . ARG A 1 98 ? -24.113 -6.578 39.720 1.00 87.19 98 ARG A CA 1
ATOM 776 C C . ARG A 1 98 ? -24.135 -5.546 40.843 1.00 87.19 98 ARG A C 1
ATOM 778 O O . ARG A 1 98 ? -24.324 -5.917 41.996 1.00 87.19 98 ARG A O 1
ATOM 785 N N . TYR A 1 99 ? -23.912 -4.272 40.525 1.00 88.06 99 TYR A N 1
ATOM 786 C CA . TYR A 1 99 ? -23.741 -3.209 41.521 1.00 88.06 99 TYR A CA 1
ATOM 787 C C . TYR A 1 99 ? -24.797 -2.098 41.446 1.00 88.06 99 TYR A C 1
ATOM 789 O O . TYR A 1 99 ? -24.701 -1.112 42.178 1.00 88.06 99 TYR A O 1
ATOM 797 N N . SER A 1 100 ? -25.800 -2.224 40.578 1.00 88.31 100 SER A N 1
ATOM 798 C CA . SER A 1 100 ? -26.864 -1.236 40.407 1.00 88.31 100 SER A CA 1
ATOM 799 C C . SER A 1 100 ? -28.241 -1.892 40.399 1.00 88.31 100 SER A C 1
ATOM 801 O O . SER A 1 100 ? -28.383 -3.069 40.083 1.00 88.31 100 SER A O 1
ATOM 803 N N . LEU A 1 101 ? -29.256 -1.110 40.761 1.00 88.62 101 LEU A N 1
ATOM 804 C CA . LEU A 1 101 ? -30.652 -1.508 40.624 1.00 88.62 101 LEU A CA 1
ATOM 805 C C . LEU A 1 101 ? -31.149 -1.126 39.237 1.00 88.62 101 LEU A C 1
ATOM 807 O O . LEU A 1 101 ? -30.834 -0.057 38.713 1.00 88.62 101 LEU A O 1
ATOM 811 N N . THR A 1 102 ? -31.989 -1.972 38.664 1.00 86.19 102 THR A N 1
ATOM 812 C CA . THR A 1 102 ? -32.738 -1.609 37.464 1.00 86.19 102 THR A CA 1
ATOM 813 C C . THR A 1 102 ? -33.852 -0.601 37.802 1.00 86.19 102 THR A C 1
ATOM 815 O O . THR A 1 102 ? -34.351 -0.574 38.931 1.00 86.19 102 THR A O 1
ATOM 818 N N . PRO A 1 103 ? -34.322 0.212 36.837 1.00 84.31 103 PRO A N 1
ATOM 819 C CA . PRO A 1 103 ? -35.425 1.158 37.067 1.00 84.31 103 PRO A CA 1
ATOM 820 C C . PRO A 1 103 ? -36.719 0.489 37.569 1.00 84.31 103 PRO A C 1
ATOM 822 O O . PRO A 1 103 ? -37.518 1.078 38.303 1.00 84.31 103 PRO A O 1
ATOM 825 N N . GLU A 1 104 ? -36.926 -0.767 37.179 1.00 84.12 104 GLU A N 1
ATOM 826 C CA . GLU A 1 104 ? -38.049 -1.615 37.589 1.00 84.12 104 GLU A CA 1
ATOM 827 C C . GLU A 1 104 ? -37.933 -2.043 39.059 1.00 84.12 104 GLU A C 1
ATOM 829 O O .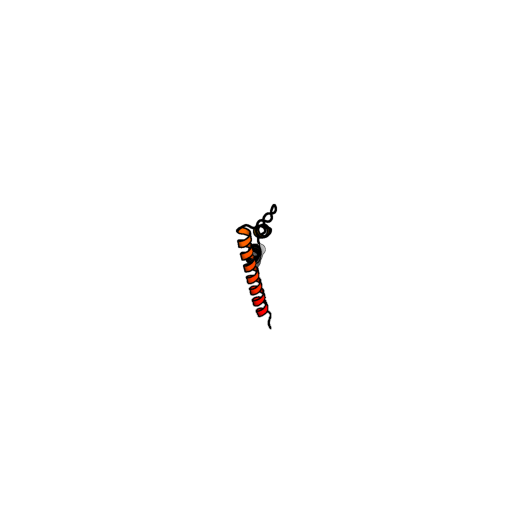 GLU A 1 104 ? -38.920 -2.093 39.793 1.00 84.12 104 GLU A O 1
ATOM 834 N N . GLU A 1 105 ? -36.714 -2.310 39.518 1.00 85.00 105 GLU A N 1
ATOM 835 C CA . GLU A 1 105 ? -36.426 -2.604 40.918 1.00 85.00 105 GLU A CA 1
ATOM 836 C C . GLU A 1 105 ? -36.549 -1.355 41.796 1.00 85.00 105 GLU A C 1
ATOM 838 O O . GLU A 1 105 ? -37.145 -1.412 42.872 1.00 85.00 105 GLU A O 1
ATOM 843 N N . GLU A 1 106 ? -36.074 -0.202 41.321 1.00 85.19 106 GLU A N 1
ATOM 844 C CA . GLU A 1 106 ? -36.263 1.072 42.022 1.00 85.19 106 GLU A CA 1
ATOM 845 C C . GLU A 1 106 ? -37.744 1.420 42.199 1.00 85.19 106 GLU A C 1
ATOM 847 O O . GLU A 1 106 ? -38.153 1.902 43.256 1.00 85.19 106 GLU A O 1
ATOM 852 N N . THR A 1 107 ? -38.569 1.171 41.181 1.00 84.12 107 THR A N 1
ATOM 853 C CA . THR A 1 107 ? -40.022 1.372 41.276 1.00 84.12 107 THR A CA 1
ATOM 854 C C . THR A 1 107 ? -40.676 0.351 42.201 1.00 84.12 107 THR A C 1
ATOM 856 O O . THR A 1 107 ? -41.529 0.728 43.002 1.00 84.12 107 THR A O 1
ATOM 859 N N . ALA A 1 108 ? -40.232 -0.908 42.195 1.00 85.19 108 ALA A N 1
ATOM 860 C CA . ALA A 1 108 ? -40.707 -1.914 43.145 1.00 85.19 108 ALA A CA 1
ATOM 861 C C . ALA A 1 108 ? -40.384 -1.559 44.611 1.00 85.19 108 ALA A C 1
ATOM 863 O O . ALA A 1 108 ? -41.180 -1.875 45.497 1.00 85.19 108 ALA A O 1
ATOM 864 N N . LEU A 1 109 ? -39.265 -0.871 44.874 1.00 83.06 109 LEU A N 1
ATOM 865 C CA . LEU A 1 109 ? -38.889 -0.378 46.208 1.00 83.06 109 LEU A CA 1
ATOM 866 C C . LEU A 1 109 ? -39.717 0.822 46.683 1.00 83.06 109 LEU A C 1
ATOM 868 O O . LEU A 1 109 ? -39.775 1.077 47.883 1.00 83.06 109 LEU A O 1
ATOM 872 N N . LYS A 1 110 ? -40.375 1.558 45.783 1.00 82.19 110 LYS A N 1
ATOM 873 C CA . LYS A 1 110 ? -41.252 2.680 46.162 1.00 82.19 110 LYS A CA 1
ATOM 874 C C . LYS A 1 110 ? -42.617 2.219 46.691 1.00 82.19 110 LYS A C 1
ATOM 876 O O . LYS A 1 110 ? -43.328 3.021 47.289 1.00 82.19 110 LYS A O 1
ATOM 881 N N . GLY A 1 111 ? -42.955 0.935 46.531 1.00 74.25 111 GLY A N 1
ATOM 882 C CA . GLY A 1 111 ? -44.267 0.392 46.888 1.00 74.25 111 GLY A CA 1
ATOM 883 C C . GLY A 1 111 ? -45.370 0.847 45.925 1.00 74.25 111 GLY A C 1
ATOM 884 O O . GLY A 1 111 ? -45.104 1.441 44.882 1.00 74.25 111 GLY A O 1
ATOM 885 N N . SER A 1 112 ? -46.624 0.532 46.245 1.00 70.06 112 SER A N 1
ATOM 886 C CA . SER A 1 112 ? -47.783 1.005 45.475 1.00 70.06 112 SER A CA 1
ATOM 887 C C . SER A 1 112 ? -47.964 2.522 45.634 1.00 70.06 112 SER A C 1
ATOM 889 O O . SER A 1 112 ? -48.142 3.005 46.752 1.00 70.06 112 SER A O 1
ATOM 891 N N . GLU A 1 113 ? -47.967 3.274 44.524 1.00 65.94 113 GLU A N 1
ATOM 892 C CA . GLU A 1 113 ? -48.132 4.743 44.532 1.00 65.94 113 GLU A CA 1
ATOM 893 C C . GLU A 1 113 ? -49.485 5.209 45.105 1.00 65.94 113 GLU A C 1
ATOM 895 O O . GLU A 1 113 ? -49.640 6.377 45.455 1.00 65.94 113 GLU A O 1
ATOM 900 N N . VAL A 1 114 ? -50.467 4.306 45.209 1.00 63.91 114 VAL A N 1
ATOM 901 C CA . VAL A 1 114 ? -51.851 4.628 45.591 1.00 63.91 114 VAL A CA 1
ATOM 902 C C . VAL A 1 114 ? -52.113 4.419 47.087 1.00 63.91 114 VAL A C 1
ATOM 904 O O . VAL A 1 114 ? -52.894 5.162 47.676 1.00 63.91 114 VAL A O 1
ATOM 907 N N . ASP A 1 115 ? -51.481 3.423 47.715 1.00 67.62 115 ASP A N 1
ATOM 908 C CA . ASP A 1 115 ? -51.784 3.021 49.101 1.00 67.62 115 ASP A CA 1
ATOM 909 C C . ASP A 1 115 ? -50.554 2.647 49.952 1.00 67.62 115 ASP A C 1
ATOM 911 O O . ASP A 1 115 ? -50.699 2.315 51.128 1.00 67.62 115 ASP A O 1
ATOM 915 N N . GLY A 1 116 ? -49.342 2.694 49.388 1.00 66.88 116 GLY A N 1
ATOM 916 C CA . GLY A 1 116 ? -48.106 2.353 50.093 1.00 66.88 116 GLY A CA 1
ATOM 917 C C . GLY A 1 116 ? -47.969 0.873 50.462 1.00 66.88 116 GLY A C 1
ATOM 918 O O . GLY A 1 116 ? -47.071 0.524 51.232 1.00 66.88 116 GLY A O 1
ATOM 919 N N . THR A 1 117 ? -48.824 -0.017 49.943 1.00 73.12 117 THR A N 1
ATOM 920 C CA . THR A 1 117 ? -48.684 -1.448 50.223 1.00 73.12 117 THR A CA 1
ATOM 921 C C . THR A 1 117 ? -47.426 -2.020 49.572 1.00 73.12 117 THR A C 1
ATOM 923 O O . THR A 1 117 ? -47.104 -1.773 48.406 1.00 73.12 117 THR A O 1
ATOM 926 N N . VAL A 1 118 ? -46.700 -2.811 50.363 1.00 79.56 118 VAL A N 1
ATOM 927 C CA . VAL A 1 118 ? -45.521 -3.566 49.936 1.00 79.56 118 VAL A CA 1
ATOM 928 C C . VAL A 1 118 ? -45.925 -4.987 49.567 1.00 79.56 118 VAL A C 1
ATOM 930 O O . VAL A 1 118 ? -46.646 -5.663 50.298 1.00 79.56 118 VAL A O 1
ATOM 933 N N . ASN A 1 119 ? -45.457 -5.444 48.409 1.00 81.25 119 ASN A N 1
ATOM 934 C CA . ASN A 1 119 ? -45.744 -6.775 47.883 1.00 81.25 119 ASN A CA 1
ATOM 935 C C . ASN A 1 119 ? -44.500 -7.680 47.962 1.00 81.25 119 ASN A C 1
ATOM 937 O O . ASN A 1 119 ? -43.416 -7.258 48.358 1.00 81.25 119 ASN A O 1
ATOM 941 N N . ALA A 1 120 ? -44.634 -8.944 47.557 1.00 83.06 120 ALA A N 1
ATOM 942 C CA . ALA A 1 120 ? -43.512 -9.885 47.564 1.00 83.06 120 ALA A CA 1
ATOM 943 C C . ALA A 1 120 ? -42.315 -9.422 46.703 1.00 83.06 120 ALA A C 1
ATOM 945 O O . ALA A 1 120 ? -41.172 -9.728 47.041 1.00 83.06 120 ALA A O 1
ATOM 946 N N . LYS A 1 121 ? -42.555 -8.646 45.630 1.00 82.75 121 LYS A N 1
ATOM 947 C CA . LYS A 1 121 ? -41.477 -8.078 44.805 1.00 82.75 121 LYS A CA 1
ATOM 948 C C . LYS A 1 121 ? -40.649 -7.057 45.583 1.00 82.75 121 LYS A C 1
ATOM 950 O O . LYS A 1 121 ? -39.434 -7.092 45.460 1.00 82.75 121 LYS A O 1
ATOM 955 N N . PHE A 1 122 ? -41.264 -6.223 46.425 1.00 87.69 122 PHE A N 1
ATOM 956 C CA . PHE A 1 122 ? -40.534 -5.284 47.285 1.00 87.69 122 PHE A CA 1
ATOM 957 C C . PHE A 1 122 ? -39.472 -6.001 48.132 1.00 87.69 122 PHE A C 1
ATOM 959 O O . PHE A 1 122 ? -38.311 -5.607 48.129 1.00 87.69 122 PHE A O 1
ATOM 966 N N . PHE A 1 123 ? -39.843 -7.089 48.816 1.00 87.31 123 PHE A N 1
ATOM 967 C CA . PHE A 1 123 ? -38.908 -7.825 49.674 1.00 87.31 123 PHE A CA 1
ATOM 968 C C . PHE A 1 123 ? -37.820 -8.555 48.881 1.00 87.31 123 PHE A C 1
ATOM 970 O O . PHE A 1 123 ? -36.674 -8.592 49.327 1.00 87.31 123 PHE A O 1
ATOM 977 N N . ALA A 1 124 ? -38.154 -9.094 47.704 1.00 87.50 124 ALA A N 1
ATOM 978 C CA . ALA A 1 124 ? -37.172 -9.706 46.812 1.00 87.50 124 ALA A CA 1
ATOM 979 C C . ALA A 1 124 ? -36.124 -8.682 46.343 1.00 87.50 124 ALA A C 1
ATOM 981 O O . ALA A 1 124 ? -34.925 -8.950 46.405 1.00 87.50 124 ALA A O 1
ATOM 982 N N . VAL A 1 125 ? -36.565 -7.481 45.959 1.00 89.44 125 VAL A N 1
ATOM 983 C CA . VAL A 1 125 ? -35.657 -6.396 45.572 1.00 89.44 125 VAL A CA 1
ATOM 984 C C . VAL A 1 125 ? -34.866 -5.876 46.775 1.00 89.44 125 VAL A C 1
ATOM 986 O O . VAL A 1 125 ? -33.668 -5.658 46.663 1.00 89.44 125 VAL A O 1
ATOM 989 N N . LEU A 1 126 ? -35.469 -5.753 47.960 1.00 88.06 126 LEU A N 1
ATOM 990 C CA . LEU A 1 126 ? -34.759 -5.350 49.182 1.00 88.06 126 LEU A CA 1
ATOM 991 C C . LEU A 1 126 ? -33.631 -6.335 49.547 1.00 88.06 126 LEU A C 1
ATOM 993 O O . LEU A 1 126 ? -32.554 -5.928 49.988 1.00 88.06 126 LEU A O 1
ATOM 997 N N . GLN A 1 127 ? -33.859 -7.635 49.343 1.00 88.81 127 GLN A N 1
ATOM 998 C CA . GLN A 1 127 ? -32.827 -8.657 49.497 1.00 88.81 127 GLN A CA 1
ATOM 999 C C . GLN A 1 127 ? -31.707 -8.482 48.464 1.00 88.81 127 GLN A C 1
ATOM 1001 O O . GLN A 1 127 ? -30.535 -8.560 48.833 1.00 88.81 127 GLN A O 1
ATOM 1006 N N . HIS A 1 128 ? -32.053 -8.192 47.208 1.00 89.19 128 HIS A N 1
ATOM 1007 C CA . HIS A 1 128 ? -31.076 -7.889 46.164 1.00 89.19 128 HIS A CA 1
ATOM 1008 C C . HIS A 1 128 ? -30.238 -6.643 46.506 1.00 89.19 128 HIS A C 1
ATOM 1010 O O . HIS A 1 128 ? -29.014 -6.699 46.448 1.00 89.19 128 HIS A O 1
ATOM 1016 N N . VAL A 1 129 ? -30.855 -5.566 47.010 1.00 91.94 129 VAL A N 1
ATOM 1017 C CA . VAL A 1 129 ? -30.151 -4.360 47.495 1.00 91.94 129 VAL A CA 1
ATOM 1018 C C . VAL A 1 129 ? -29.152 -4.683 48.597 1.00 91.94 129 VAL A C 1
ATOM 1020 O O . VAL A 1 129 ? -28.026 -4.184 48.586 1.00 91.94 129 VAL A O 1
ATOM 1023 N N . LYS A 1 130 ? -29.542 -5.523 49.560 1.00 91.75 130 LYS A N 1
ATOM 1024 C CA . LYS A 1 130 ? -28.630 -5.963 50.620 1.00 91.75 130 LYS A CA 1
ATOM 1025 C C . LYS A 1 130 ? -27.425 -6.703 50.034 1.00 91.75 130 LYS A C 1
ATOM 1027 O O . LYS A 1 130 ? -26.304 -6.482 50.482 1.00 91.75 130 LYS A O 1
ATOM 1032 N N . GLN A 1 131 ? -27.653 -7.537 49.025 1.00 91.62 131 GLN A N 1
ATOM 1033 C CA . GLN A 1 131 ? -26.59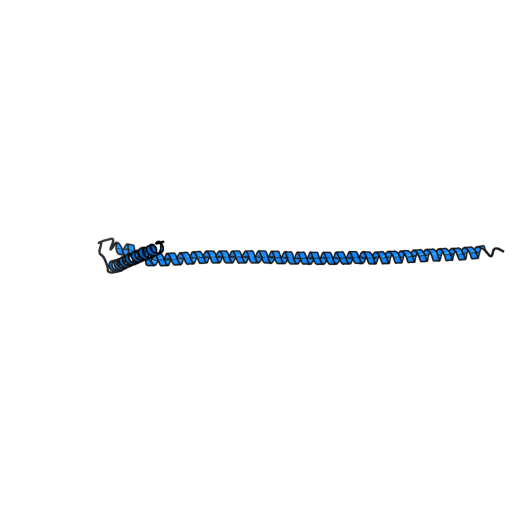8 -8.283 48.352 1.00 91.62 131 GLN A CA 1
ATOM 1034 C C . GLN A 1 131 ? -25.654 -7.364 47.566 1.00 91.62 131 GLN A C 1
ATOM 1036 O O . GLN A 1 131 ? -24.445 -7.474 47.733 1.00 91.62 131 GLN A O 1
ATOM 1041 N N . ILE A 1 132 ? -26.186 -6.385 46.826 1.00 92.31 132 ILE A N 1
ATOM 1042 C CA . ILE A 1 132 ? -25.397 -5.327 46.172 1.00 92.31 132 ILE A CA 1
ATOM 1043 C C . ILE A 1 132 ? -24.540 -4.573 47.198 1.00 92.31 132 ILE A C 1
ATOM 1045 O O . ILE A 1 132 ? -23.357 -4.327 46.973 1.00 92.31 132 ILE A O 1
ATOM 1049 N N . HIS A 1 133 ? -25.116 -4.205 48.346 1.00 91.44 133 HIS A N 1
ATOM 1050 C CA . HIS A 1 133 ? -24.389 -3.510 49.407 1.00 91.44 133 HIS A CA 1
ATOM 1051 C C . HIS A 1 133 ? -23.223 -4.350 49.956 1.00 91.44 133 HIS A C 1
ATOM 1053 O O . HIS A 1 133 ? -22.124 -3.826 50.169 1.00 91.44 133 HIS A O 1
ATOM 1059 N N . ASP A 1 134 ? -23.442 -5.645 50.179 1.00 90.88 134 ASP A N 1
ATOM 1060 C CA . ASP A 1 134 ? -22.405 -6.562 50.651 1.00 90.88 134 ASP A CA 1
ATOM 1061 C C . ASP A 1 134 ? -21.304 -6.772 49.592 1.00 90.88 134 ASP A C 1
ATOM 1063 O O . ASP A 1 134 ? -20.117 -6.697 49.931 1.00 90.88 134 ASP A O 1
ATOM 1067 N N . ASP A 1 135 ? -21.675 -6.910 48.316 1.00 89.00 135 ASP A N 1
ATOM 1068 C CA . ASP A 1 135 ? -20.749 -6.994 47.180 1.00 89.00 135 ASP A CA 1
ATOM 1069 C C . ASP A 1 135 ? -19.905 -5.707 47.055 1.00 89.00 135 ASP A C 1
ATOM 1071 O O . ASP A 1 135 ? -18.678 -5.778 46.961 1.00 89.00 135 ASP A O 1
ATOM 1075 N N . CYS A 1 136 ? -20.512 -4.517 47.155 1.00 89.12 136 CYS A N 1
ATOM 1076 C CA . CYS A 1 136 ? -19.807 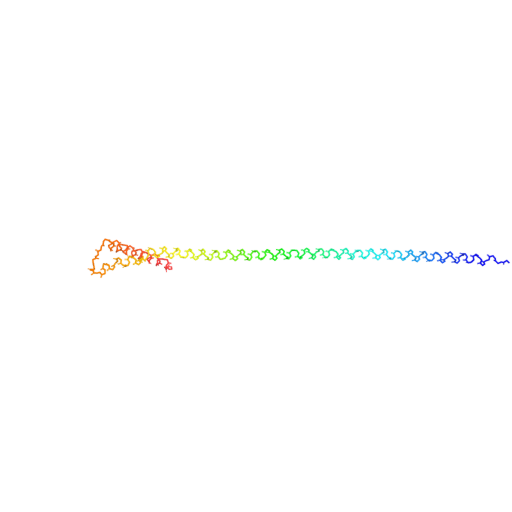-3.226 47.188 1.00 89.12 136 CYS A CA 1
ATOM 1077 C C . CYS A 1 136 ? -18.812 -3.142 48.354 1.00 89.12 136 CYS A C 1
ATOM 1079 O O . CYS A 1 136 ? -17.675 -2.687 48.199 1.00 89.12 136 CYS A O 1
ATOM 1081 N N . LYS A 1 137 ? -19.221 -3.596 49.544 1.00 90.12 137 LYS A N 1
ATOM 1082 C CA . LYS A 1 137 ? -18.370 -3.610 50.739 1.00 90.12 137 LYS A CA 1
ATOM 1083 C C . LYS A 1 137 ? -17.166 -4.535 50.561 1.00 90.12 137 LYS A C 1
ATOM 1085 O O . LYS A 1 137 ? -16.070 -4.193 51.008 1.00 90.12 137 LYS A O 1
ATOM 1090 N N . GLN A 1 138 ? -17.343 -5.690 49.922 1.00 88.69 138 GLN A N 1
ATOM 1091 C CA . GLN A 1 138 ? -16.246 -6.596 49.585 1.00 88.69 138 GLN A CA 1
ATOM 1092 C C . GLN A 1 138 ? -15.330 -5.998 48.508 1.00 88.69 138 GLN A C 1
ATOM 1094 O O . GLN A 1 138 ? -14.108 -6.019 48.669 1.00 88.69 138 GLN A O 1
ATOM 1099 N N . PHE A 1 139 ? -15.907 -5.409 47.460 1.00 87.19 139 PHE A N 1
ATOM 1100 C CA . PHE A 1 139 ? -15.173 -4.757 46.377 1.00 87.19 139 PHE A CA 1
ATOM 1101 C C . PHE A 1 139 ? -14.239 -3.658 46.906 1.00 87.19 139 PHE A C 1
ATOM 1103 O O . PHE A 1 139 ? -13.037 -3.685 46.630 1.00 87.19 139 PHE A O 1
ATOM 1110 N N . LEU A 1 140 ? -14.748 -2.759 47.756 1.00 86.94 140 LEU A N 1
ATOM 1111 C CA . LEU A 1 140 ? -13.962 -1.684 48.376 1.00 86.94 140 LEU A CA 1
ATOM 1112 C C . LEU A 1 140 ? -12.833 -2.206 49.277 1.00 86.94 140 LEU A C 1
ATOM 1114 O O . LEU A 1 140 ? -11.742 -1.639 49.272 1.00 86.94 140 LEU A O 1
ATOM 1118 N N . ARG A 1 141 ? -13.058 -3.300 50.018 1.00 87.19 141 ARG A N 1
ATOM 1119 C CA . ARG A 1 141 ? -12.012 -3.941 50.838 1.00 87.19 141 ARG A CA 1
ATOM 1120 C C . ARG A 1 141 ? -10.885 -4.504 49.974 1.00 87.19 141 ARG A C 1
ATOM 1122 O O . ARG A 1 141 ? -9.727 -4.196 50.223 1.00 87.19 141 ARG A O 1
ATOM 1129 N N . SER A 1 142 ? -11.233 -5.252 48.928 1.00 81.38 142 SER A N 1
ATOM 1130 C CA . SER A 1 142 ? -10.250 -5.854 48.014 1.00 81.38 142 SER A CA 1
ATOM 1131 C C . SER A 1 142 ? -9.464 -4.815 47.203 1.00 81.38 142 SER A C 1
ATOM 1133 O O . SER A 1 142 ? -8.277 -4.992 46.942 1.00 81.38 142 SER A O 1
ATOM 1135 N N . SER A 1 143 ? -10.104 -3.695 46.853 1.00 71.44 143 SER A N 1
ATOM 1136 C CA . SER A 1 143 ? -9.461 -2.586 46.140 1.00 71.44 143 SER A CA 1
ATOM 1137 C 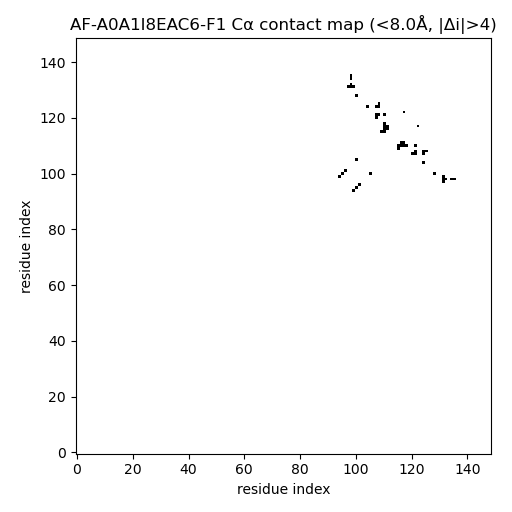C . SER A 1 143 ? -8.529 -1.778 47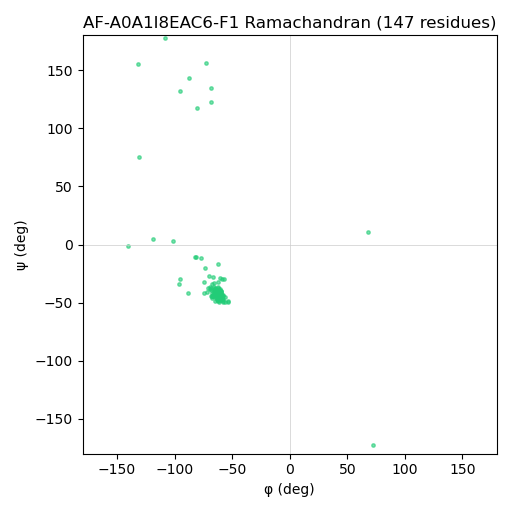.050 1.00 71.44 143 SER A C 1
ATOM 1139 O O . SER A 1 143 ? -7.494 -1.298 46.596 1.00 71.44 143 SER A O 1
ATOM 1141 N N . GLY A 1 144 ? -8.855 -1.662 48.344 1.00 61.91 144 GLY A N 1
ATOM 1142 C CA . GLY A 1 144 ? -7.986 -1.046 49.351 1.00 61.91 144 GLY A CA 1
ATOM 1143 C C . GLY A 1 144 ? -6.711 -1.848 49.638 1.00 61.91 144 GLY A C 1
ATOM 1144 O O . GLY A 1 144 ? -5.662 -1.252 49.857 1.00 61.91 144 GLY A O 1
ATOM 1145 N N . GLU A 1 145 ? -6.768 -3.182 49.575 1.00 55.88 145 GLU A N 1
ATOM 1146 C CA . GLU A 1 145 ? -5.600 -4.063 49.759 1.00 55.88 145 GLU A CA 1
ATOM 1147 C C . GLU A 1 145 ? -4.594 -3.987 48.594 1.00 55.88 145 GLU A C 1
ATOM 1149 O O . GLU A 1 145 ? -3.402 -4.172 48.810 1.00 55.88 145 GLU A O 1
ATOM 1154 N N . HIS A 1 146 ? -5.039 -3.653 47.375 1.00 52.69 146 HIS A N 1
ATOM 1155 C CA . HIS A 1 146 ? -4.161 -3.436 46.209 1.00 52.69 146 HIS A CA 1
ATOM 1156 C C . HIS A 1 146 ? -3.515 -2.036 46.158 1.00 52.69 146 HIS A C 1
ATOM 1158 O O . HIS A 1 146 ? -2.633 -1.798 45.335 1.00 52.69 146 HIS A O 1
ATOM 1164 N N . LEU A 1 147 ? -3.959 -1.106 47.012 1.00 47.66 147 LEU A N 1
ATOM 1165 C CA . LEU A 1 147 ? -3.436 0.263 47.137 1.00 47.66 147 LEU A CA 1
ATOM 1166 C C . LEU A 1 147 ? -2.499 0.441 48.345 1.00 47.66 147 LEU A C 1
ATOM 1168 O O . LEU A 1 147 ? -2.034 1.555 48.590 1.00 47.66 147 LEU A O 1
ATOM 1172 N N . ALA A 1 148 ? -2.211 -0.628 49.092 1.00 34.78 148 ALA A N 1
ATOM 1173 C CA . ALA A 1 148 ? -1.180 -0.611 50.121 1.00 34.78 148 ALA A CA 1
ATOM 1174 C C . ALA A 1 148 ? 0.205 -0.802 49.458 1.00 34.78 148 ALA A C 1
ATOM 1176 O O . ALA A 1 148 ? 0.406 -1.833 48.812 1.00 34.78 148 ALA A O 1
ATOM 1177 N N . PRO A 1 149 ? 1.125 0.180 49.547 1.00 47.03 149 PRO A N 1
ATOM 1178 C CA . PRO A 1 149 ? 2.500 0.041 49.062 1.00 47.03 149 PRO A CA 1
ATOM 1179 C C . PRO A 1 149 ? 3.302 -1.021 49.825 1.00 47.03 149 PRO A C 1
ATOM 1181 O O . PRO A 1 149 ? 2.985 -1.277 51.011 1.00 47.03 149 PRO A O 1
#

Radius of gyration: 52.25 Å; Cα contacts (8 Å, |Δi|>4): 27; chains: 1; bounding box: 107×18×136 Å

Secondary structure (DSSP, 8-state):
---HHHHHHHHHHHHHHHHHHHHHHHHHHHHHHHHHHHHHHHHHHHHHHHHHHHHHHHHHHHHHHHHHHHHHHHHHHHHHHHHHHHHHHHHHHHHHHHHS--HHHHHHHT--TTT----HHHHHHHHHHHHHHHHHHHHHHHHHHTT--

Mean predicted aligned error: 13.13 Å

Foldseek 3Di:
DPPVVVVVVVVVVVVVVVVVVVVVVVVVVVVVVVVVVVVVVVVVVVVVVVVVVVVVVVVVVVVVVVVVVVVVVVVVVVVVVVVVVVVVVVVVVVVCVQQHDDPVLVVLCQADPPPRDHDPSNVVSVVSNVNSVVVVVVVVVVVVVVPDD

InterPro domains:
  IPR010490 Conserved oligomeric Golgi complex subunit 6 [PTHR21506] (15-144)
  IPR048368 Conserved oligomeric complex COG6, N-terminal [PF06419] (20-111)

Organism: Wuchereria bancrofti (NCBI:txid6293)

Sequence (149 aa):
MDYVAPMVNKIGIHIEGALMYELQERKVKANREYLKAFRLVSDLVQDFVAKVMQLNSICQDMANKIQSNKAKTQDLLARTAALQNEKKQIAIDDFLSRYSLTPEEETALKGSEVDGTVNAKFFAVLQHVKQIHDDCKQFLRSSGEHLAP